Protein AF-A0A8T7GZ98-F1 (afdb_monomer_lite)

Foldseek 3Di:
DDDDDPPDPDDPDDDDDDLQQFQAWDDDDQWIWTQGPVRDTDIDGDDPVVVVSRVVNVVVVVCVVVVND

Secondary structure (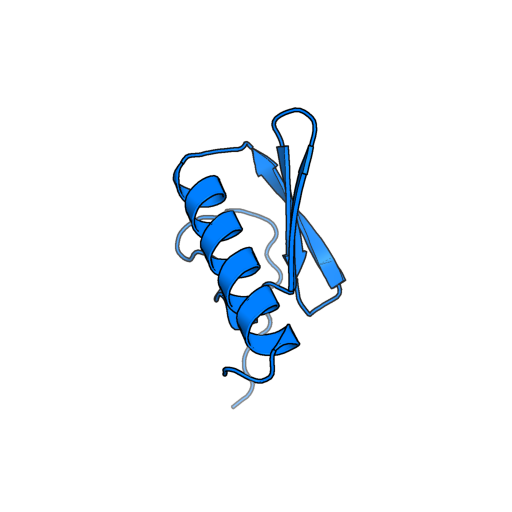DSSP, 8-state):
-PPP---------S-PPPGGGEEEEEEETTEEEEEETTS-EEEEE--HHHHHHHHHHHHHHHHHHTT--

Radius of gyration: 13.38 Å; chains: 1; bounding box: 32×40×25 Å

pLDDT: mean 78.59, std 21.56, range [32.12, 95.62]

Structure (mmCIF, N/CA/C/O backbone):
data_AF-A0A8T7GZ98-F1
#
_entry.id   AF-A0A8T7GZ98-F1
#
loop_
_atom_site.group_PDB
_atom_site.id
_atom_site.type_symbol
_atom_site.label_atom_id
_atom_site.label_alt_id
_atom_site.label_comp_id
_atom_site.label_asym_id
_atom_site.label_entity_id
_atom_site.label_seq_id
_atom_site.pdbx_PDB_ins_code
_atom_site.Cartn_x
_atom_site.Cartn_y
_atom_site.Cartn_z
_atom_site.occupancy
_atom_site.B_iso_or_equiv
_atom_site.auth_seq_id
_atom_site.auth_comp_id
_atom_site.auth_asym_id
_atom_site.auth_atom_id
_atom_site.pdbx_PDB_model_num
ATOM 1 N N . MET A 1 1 ? -0.990 -30.452 -9.923 1.00 36.72 1 MET A N 1
ATOM 2 C CA . MET A 1 1 ? -1.301 -29.916 -8.583 1.00 36.72 1 MET A CA 1
ATOM 3 C C . MET A 1 1 ? -1.633 -28.449 -8.779 1.00 36.72 1 MET A C 1
ATOM 5 O O . MET A 1 1 ? -0.754 -27.715 -9.207 1.00 36.72 1 MET A O 1
ATOM 9 N N . SER A 1 2 ? -2.899 -28.064 -8.620 1.00 32.12 2 SER A N 1
ATOM 10 C CA . SER A 1 2 ? -3.347 -26.675 -8.794 1.00 32.12 2 SER A CA 1
ATOM 11 C C . SER A 1 2 ? -3.313 -25.956 -7.445 1.00 32.12 2 SER A C 1
ATOM 13 O O . SER A 1 2 ? -3.759 -26.556 -6.469 1.00 32.12 2 SER A O 1
ATOM 15 N N . PRO A 1 3 ? -2.820 -24.709 -7.354 1.00 46.22 3 PRO A N 1
ATOM 16 C CA . PRO A 1 3 ? -2.992 -23.907 -6.153 1.00 46.22 3 PRO A CA 1
ATOM 17 C C . PRO A 1 3 ? -4.447 -23.429 -6.097 1.00 46.22 3 PRO A C 1
ATOM 19 O O . PRO A 1 3 ? -4.935 -22.764 -7.012 1.00 46.22 3 PRO A O 1
ATOM 22 N N . GLU A 1 4 ? -5.160 -23.830 -5.050 1.00 43.97 4 GLU A N 1
ATOM 23 C CA . GLU A 1 4 ? -6.538 -23.415 -4.812 1.00 43.97 4 GLU A CA 1
ATOM 24 C C . GLU A 1 4 ? -6.581 -21.921 -4.461 1.00 43.97 4 GLU A C 1
ATOM 26 O O . GLU A 1 4 ? -5.928 -21.458 -3.524 1.00 43.97 4 GLU A O 1
ATOM 31 N N . LEU A 1 5 ? -7.355 -21.163 -5.245 1.00 38.31 5 LEU A N 1
ATOM 32 C CA . LEU A 1 5 ? -7.766 -19.801 -4.927 1.00 38.31 5 LEU A CA 1
ATOM 33 C C . LEU A 1 5 ? -8.617 -19.818 -3.650 1.00 38.31 5 LEU A C 1
ATOM 35 O O . LEU A 1 5 ? -9.774 -20.235 -3.676 1.00 38.31 5 LEU A O 1
ATOM 39 N N . PHE A 1 6 ? -8.087 -19.276 -2.558 1.00 44.47 6 PHE A N 1
ATOM 40 C CA . PHE A 1 6 ? -8.883 -18.926 -1.386 1.00 44.47 6 PHE A CA 1
ATOM 41 C C . PHE A 1 6 ? -9.378 -17.482 -1.513 1.00 44.47 6 PHE A C 1
ATOM 43 O O . PHE A 1 6 ? -8.771 -16.550 -0.992 1.00 44.47 6 PHE A O 1
ATOM 50 N N . ILE A 1 7 ? -10.509 -17.286 -2.197 1.00 50.28 7 ILE A N 1
ATOM 51 C CA . ILE A 1 7 ? -11.302 -16.057 -2.056 1.00 50.28 7 ILE A CA 1
ATOM 52 C C . ILE A 1 7 ? -12.283 -16.291 -0.905 1.00 50.28 7 ILE A C 1
ATOM 54 O O . ILE A 1 7 ? -13.406 -16.757 -1.086 1.00 50.28 7 ILE A O 1
ATOM 58 N N . GLY A 1 8 ? -11.818 -15.998 0.309 1.00 33.12 8 GLY A N 1
ATOM 59 C CA . GLY A 1 8 ? -12.612 -15.987 1.532 1.00 33.12 8 GLY A CA 1
ATOM 60 C C . GLY A 1 8 ? -12.502 -14.622 2.195 1.00 33.12 8 GLY A C 1
ATOM 61 O O . GLY A 1 8 ? -11.549 -14.336 2.909 1.00 33.12 8 GLY A O 1
ATOM 62 N N . HIS A 1 9 ? -13.480 -13.756 1.948 1.00 45.91 9 HIS A N 1
ATOM 63 C CA . HIS A 1 9 ? -13.576 -12.420 2.526 1.00 45.91 9 HIS A CA 1
ATOM 64 C C . HIS A 1 9 ? -13.905 -12.513 4.031 1.00 45.91 9 HIS A C 1
ATOM 66 O O . HIS A 1 9 ? -15.062 -12.390 4.418 1.00 45.91 9 HIS A O 1
ATOM 72 N N . LYS A 1 10 ? -12.912 -12.797 4.886 1.00 37.38 10 LYS A N 1
ATOM 73 C CA . LYS A 1 10 ? -12.954 -12.664 6.356 1.00 37.38 10 LYS A CA 1
ATOM 74 C C . LYS A 1 10 ? -11.541 -12.825 6.924 1.00 37.38 10 LYS A C 1
ATOM 76 O O . LYS A 1 10 ? -10.980 -13.908 6.877 1.00 37.38 10 LYS A O 1
ATOM 81 N N . GLY A 1 11 ? -11.024 -11.763 7.536 1.00 33.91 11 GLY A N 1
ATOM 82 C CA . GLY A 1 11 ? -9.826 -11.833 8.368 1.00 33.91 11 GLY A CA 1
ATOM 83 C C . GLY A 1 11 ? -8.552 -11.459 7.628 1.00 33.91 11 GLY A C 1
ATOM 84 O O . GLY A 1 11 ? -7.895 -12.285 7.016 1.00 33.91 11 GLY A O 1
ATOM 85 N N . LEU A 1 12 ? -8.136 -10.207 7.803 1.00 43.62 12 LEU A N 1
ATOM 86 C CA . LEU A 1 12 ? -6.720 -9.858 7.806 1.00 43.62 12 LEU A CA 1
ATOM 87 C C . LEU A 1 12 ? -6.114 -10.498 9.075 1.00 43.62 12 LEU A C 1
ATOM 89 O O . LEU A 1 12 ? -5.881 -9.817 10.071 1.00 43.62 12 LEU A O 1
ATOM 93 N N . GLN A 1 13 ? -6.029 -11.828 9.105 1.00 39.12 13 GLN A N 1
ATOM 94 C CA . GLN A 1 13 ? -5.531 -12.619 10.222 1.00 39.12 13 GLN A CA 1
ATOM 95 C C . GLN A 1 13 ? -4.498 -13.594 9.651 1.00 39.12 13 GLN A C 1
ATOM 97 O O . GLN A 1 13 ? -4.829 -14.459 8.852 1.00 39.12 13 GLN A O 1
ATOM 102 N N . GLU A 1 14 ? -3.249 -13.349 10.056 1.00 43.44 14 GLU A N 1
ATOM 103 C CA . GLU A 1 14 ? -2.041 -14.155 9.825 1.00 43.44 14 GLU A CA 1
ATOM 104 C C . GLU A 1 14 ? -1.447 -14.134 8.413 1.00 43.44 14 GLU A C 1
ATOM 106 O O . GLU A 1 14 ? -1.484 -15.083 7.642 1.00 43.44 14 GLU A O 1
ATOM 111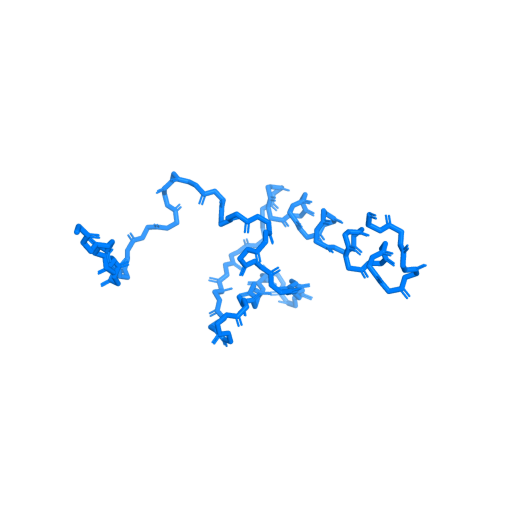 N N . GLY A 1 15 ? -0.811 -13.001 8.131 1.00 43.91 15 GLY A N 1
ATOM 112 C CA . GLY A 1 15 ? 0.029 -12.777 6.966 1.00 43.91 15 GLY A CA 1
ATOM 113 C C . GLY A 1 15 ? -0.190 -11.352 6.508 1.00 43.91 15 GLY A C 1
ATOM 114 O O . GLY A 1 15 ? -1.229 -11.036 5.933 1.00 43.91 15 GLY A O 1
ATOM 115 N N . ALA A 1 16 ? 0.756 -10.450 6.786 1.00 51.25 16 ALA A N 1
ATOM 116 C CA . ALA A 1 16 ? 0.817 -9.260 5.949 1.00 51.25 16 ALA A CA 1
ATOM 117 C C . ALA A 1 16 ? 0.895 -9.771 4.498 1.00 51.25 16 ALA A C 1
ATOM 119 O O . ALA A 1 16 ? 1.666 -10.709 4.272 1.00 51.25 16 ALA A O 1
ATOM 120 N N . PRO A 1 17 ? 0.086 -9.250 3.554 1.00 58.75 17 PRO A N 1
ATOM 121 C CA . PRO A 1 17 ? 0.240 -9.628 2.158 1.00 58.75 17 PRO A CA 1
ATOM 122 C C . PRO A 1 17 ? 1.715 -9.490 1.802 1.00 58.75 17 PRO A C 1
ATOM 124 O O . PRO A 1 17 ? 2.354 -8.523 2.239 1.00 58.75 17 PRO A O 1
ATOM 127 N N . ASP A 1 18 ? 2.247 -10.486 1.090 1.00 71.38 18 ASP A N 1
ATOM 128 C CA . ASP A 1 18 ? 3.634 -10.447 0.647 1.00 71.38 18 ASP A CA 1
ATOM 129 C C . ASP A 1 18 ? 3.887 -9.085 -0.005 1.00 71.38 18 ASP A C 1
ATOM 131 O O . ASP A 1 18 ? 3.011 -8.550 -0.694 1.00 71.38 18 ASP A O 1
ATOM 135 N N . LEU A 1 19 ? 5.043 -8.484 0.270 1.00 76.38 19 LEU A N 1
ATOM 136 C CA . LEU A 1 19 ? 5.359 -7.140 -0.205 1.00 76.38 19 LEU A CA 1
ATOM 137 C C . LEU A 1 19 ? 5.155 -7.065 -1.719 1.00 76.38 19 LEU A C 1
ATOM 139 O O . LEU A 1 19 ? 4.571 -6.096 -2.201 1.00 76.38 19 LEU A O 1
ATOM 143 N N . ASP A 1 20 ? 5.510 -8.129 -2.436 1.00 80.88 20 ASP A N 1
ATOM 144 C CA . ASP A 1 20 ? 5.363 -8.267 -3.886 1.00 80.88 20 ASP A CA 1
ATOM 145 C C . ASP A 1 20 ? 3.910 -8.337 -4.371 1.00 80.88 20 ASP A C 1
ATOM 147 O O . ASP A 1 20 ? 3.616 -7.937 -5.495 1.00 80.88 20 ASP A O 1
ATOM 151 N N . ALA A 1 21 ? 2.968 -8.755 -3.522 1.00 88.19 21 ALA A N 1
ATOM 152 C CA . ALA A 1 21 ? 1.541 -8.713 -3.833 1.00 88.19 21 ALA A CA 1
ATOM 153 C C . ALA A 1 21 ? 0.955 -7.294 -3.723 1.00 88.19 21 ALA A C 1
ATOM 155 O O . ALA A 1 21 ? -0.134 -7.031 -4.241 1.00 88.19 21 ALA A O 1
ATOM 156 N N . ILE A 1 22 ? 1.658 -6.368 -3.063 1.00 93.25 22 ILE A N 1
ATOM 157 C CA . ILE A 1 22 ? 1.231 -4.982 -2.874 1.00 93.25 22 ILE A CA 1
ATOM 158 C C . ILE A 1 22 ? 1.848 -4.110 -3.963 1.00 93.25 22 ILE A C 1
ATOM 160 O O . ILE A 1 22 ? 3.068 -4.009 -4.079 1.00 93.25 22 ILE A O 1
ATOM 164 N N . LYS A 1 23 ? 1.011 -3.400 -4.714 1.00 93.75 23 LYS A N 1
ATOM 165 C CA . LYS A 1 23 ? 1.437 -2.407 -5.701 1.00 93.75 23 LYS A CA 1
ATOM 166 C C . LYS A 1 23 ? 1.765 -1.069 -5.039 1.00 93.75 23 LYS A C 1
ATOM 168 O O . LYS A 1 23 ? 2.881 -0.565 -5.184 1.00 93.75 23 LYS A O 1
ATOM 173 N N . ASP A 1 24 ? 0.820 -0.506 -4.289 1.00 95.19 24 ASP A N 1
ATOM 174 C CA . ASP A 1 24 ? 1.025 0.741 -3.549 1.00 95.19 24 ASP A CA 1
ATOM 175 C C . ASP A 1 24 ? 0.134 0.835 -2.300 1.00 95.19 24 ASP A C 1
ATOM 177 O O . ASP A 1 24 ? -0.820 0.077 -2.120 1.00 95.19 24 ASP A O 1
ATOM 181 N N . ILE A 1 25 ? 0.456 1.774 -1.407 1.00 95.12 25 ILE A N 1
ATOM 182 C CA . ILE A 1 25 ? -0.361 2.105 -0.238 1.00 95.12 25 ILE A CA 1
ATOM 183 C C . ILE A 1 25 ? -0.607 3.615 -0.187 1.00 95.12 25 ILE A C 1
ATOM 185 O O . ILE A 1 25 ? 0.330 4.421 -0.194 1.00 95.12 25 ILE A O 1
ATOM 189 N N . HIS A 1 26 ? -1.878 3.993 -0.045 1.00 94.38 26 HIS A N 1
ATOM 190 C CA . HIS A 1 26 ? -2.324 5.369 0.159 1.00 94.38 26 HIS A CA 1
ATOM 191 C C . HIS A 1 26 ? -2.934 5.541 1.548 1.00 94.38 26 HIS A C 1
ATOM 193 O O . HIS A 1 26 ? -3.727 4.719 2.004 1.00 94.38 26 HIS A O 1
ATOM 199 N N . ILE A 1 27 ? -2.599 6.640 2.221 1.00 93.06 27 ILE A N 1
ATOM 200 C CA . ILE A 1 27 ? -3.161 6.991 3.525 1.00 93.06 27 ILE A CA 1
ATOM 201 C C . ILE A 1 27 ? -4.027 8.237 3.360 1.00 93.06 27 ILE A C 1
ATOM 203 O O . ILE A 1 27 ? -3.541 9.279 2.930 1.00 93.06 27 ILE A O 1
ATOM 207 N N . HIS A 1 28 ? -5.306 8.138 3.719 1.00 92.69 28 HIS A N 1
ATOM 208 C CA . HIS A 1 28 ? -6.250 9.248 3.620 1.00 92.69 28 HIS A CA 1
ATOM 209 C C . HIS A 1 28 ? -7.299 9.191 4.736 1.00 92.69 28 HIS A C 1
ATOM 211 O O . HIS A 1 28 ? -7.901 8.143 4.980 1.00 92.69 28 HIS A O 1
ATOM 217 N N . HIS A 1 29 ? -7.531 10.323 5.412 1.00 89.00 29 HIS A N 1
ATOM 218 C CA . HIS A 1 29 ? -8.528 10.483 6.486 1.00 89.00 29 HIS A CA 1
ATOM 219 C C . HIS A 1 29 ? -8.522 9.338 7.527 1.00 89.00 29 HIS A C 1
ATOM 221 O O . HIS A 1 29 ? -9.557 8.743 7.828 1.00 89.00 29 HIS A O 1
ATOM 227 N N . GLY A 1 30 ? -7.346 8.975 8.053 1.00 88.75 30 GLY A N 1
ATOM 228 C CA . GLY A 1 30 ? -7.230 7.947 9.099 1.00 88.75 30 GLY A CA 1
ATOM 229 C C . GLY A 1 30 ? -7.378 6.496 8.614 1.00 88.75 30 GLY A C 1
ATOM 230 O O . GLY A 1 30 ? -7.401 5.571 9.430 1.00 88.75 30 GLY A O 1
ATOM 231 N N . LYS A 1 31 ? -7.468 6.275 7.298 1.00 93.44 31 LYS A N 1
ATOM 232 C CA . LYS A 1 31 ? -7.560 4.951 6.675 1.00 93.44 31 LYS A CA 1
ATOM 233 C C . LYS A 1 31 ? -6.394 4.723 5.723 1.00 93.44 31 LYS A C 1
ATOM 235 O O . LYS A 1 31 ? -5.893 5.667 5.115 1.00 93.44 31 LYS A O 1
ATOM 240 N N . ALA A 1 32 ? -5.987 3.469 5.607 1.00 94.50 32 ALA A N 1
ATOM 241 C CA . ALA A 1 32 ? -5.046 3.013 4.601 1.00 94.50 32 ALA A CA 1
ATOM 242 C C . ALA A 1 32 ? -5.793 2.247 3.507 1.00 94.50 32 ALA A C 1
ATOM 244 O O . ALA A 1 32 ? -6.725 1.487 3.789 1.00 94.50 32 ALA A O 1
ATOM 245 N N . TYR A 1 33 ? -5.368 2.472 2.274 1.00 95.62 33 TYR A N 1
ATOM 246 C CA . TYR A 1 33 ? -5.852 1.838 1.060 1.00 95.62 33 TYR A CA 1
ATOM 247 C C . TYR A 1 33 ? -4.654 1.123 0.451 1.00 95.62 33 TYR A C 1
ATOM 249 O O . TYR A 1 33 ? -3.702 1.776 0.031 1.00 95.62 33 TYR A O 1
ATOM 257 N N . ILE A 1 34 ? -4.672 -0.202 0.498 1.00 94.62 34 ILE A N 1
ATOM 258 C CA . ILE A 1 34 ? -3.604 -1.068 0.007 1.00 94.62 34 ILE A CA 1
ATOM 259 C C . ILE A 1 34 ? -4.055 -1.559 -1.363 1.00 94.62 34 ILE A C 1
ATOM 261 O O . ILE A 1 34 ? -5.012 -2.325 -1.451 1.00 94.62 34 ILE A O 1
ATOM 265 N N . GLU A 1 35 ? -3.407 -1.073 -2.413 1.00 95.25 35 GLU A N 1
ATOM 266 C CA . GLU A 1 35 ? -3.629 -1.524 -3.782 1.00 95.25 35 GLU A CA 1
ATOM 267 C C . GLU A 1 35 ? -2.758 -2.755 -4.030 1.00 95.25 35 GLU A C 1
ATOM 269 O O . GLU A 1 35 ? -1.536 -2.706 -3.871 1.00 95.25 35 GLU A O 1
ATOM 274 N N . LEU A 1 36 ? -3.381 -3.866 -4.403 1.00 94.06 36 LEU A N 1
ATOM 275 C CA . LEU A 1 36 ? -2.686 -5.087 -4.782 1.00 94.06 36 LEU A CA 1
ATOM 276 C C . LEU A 1 36 ? -2.293 -5.052 -6.260 1.00 94.06 36 LEU A C 1
ATOM 278 O O . LEU A 1 36 ? -2.881 -4.331 -7.066 1.00 94.06 36 LEU A O 1
ATOM 282 N N . VAL A 1 37 ? -1.329 -5.884 -6.647 1.00 91.62 37 VAL A N 1
ATOM 283 C CA . VAL A 1 37 ? -0.931 -6.060 -8.057 1.00 91.62 37 VAL A CA 1
ATOM 284 C C . VAL A 1 37 ? -2.074 -6.574 -8.940 1.00 91.62 37 VAL A C 1
ATOM 286 O O . VAL A 1 37 ? -2.082 -6.324 -10.142 1.00 91.62 37 VAL A O 1
ATOM 289 N N . THR A 1 38 ? -3.073 -7.230 -8.342 1.00 92.25 38 THR A N 1
ATOM 290 C CA . THR A 1 38 ? -4.314 -7.660 -9.005 1.00 92.25 38 THR A CA 1
ATOM 291 C C . THR A 1 38 ? -5.260 -6.500 -9.337 1.00 92.25 38 THR A C 1
ATOM 293 O O . THR A 1 38 ? -6.229 -6.698 -10.065 1.00 92.25 38 THR A O 1
ATOM 296 N N . GLY A 1 39 ? -5.010 -5.299 -8.803 1.00 90.50 39 GLY A N 1
ATOM 297 C CA . GLY A 1 39 ? -5.903 -4.140 -8.883 1.00 90.50 39 GLY A CA 1
ATOM 298 C C . GLY A 1 39 ? -6.966 -4.089 -7.779 1.00 90.50 39 GLY A C 1
ATOM 299 O O . GLY A 1 39 ? -7.725 -3.124 -7.707 1.00 90.50 39 GLY A O 1
ATOM 300 N N . GLU A 1 40 ? -7.028 -5.093 -6.899 1.00 92.31 40 GLU A N 1
ATOM 301 C CA . GLU A 1 40 ? -7.903 -5.062 -5.725 1.00 92.31 40 GLU A CA 1
ATOM 302 C C . GLU A 1 40 ? -7.416 -4.024 -4.703 1.00 92.31 40 GLU A C 1
ATOM 304 O O . GLU A 1 40 ? -6.214 -3.849 -4.495 1.00 92.31 40 GLU A O 1
ATOM 309 N N . ILE A 1 41 ? -8.356 -3.352 -4.031 1.00 93.12 41 ILE A N 1
ATOM 310 C CA . ILE A 1 41 ? -8.050 -2.375 -2.983 1.00 93.12 41 ILE A CA 1
ATOM 311 C C . ILE A 1 41 ? -8.567 -2.876 -1.636 1.00 93.12 41 ILE A C 1
ATOM 313 O O . ILE A 1 41 ? -9.772 -2.897 -1.378 1.00 93.12 41 ILE A O 1
ATOM 317 N N . ILE A 1 42 ? -7.640 -3.177 -0.728 1.00 91.75 42 ILE A N 1
ATOM 318 C CA . ILE A 1 42 ? -7.948 -3.506 0.662 1.00 91.75 42 ILE A CA 1
ATOM 319 C C . ILE A 1 42 ? -7.958 -2.219 1.483 1.00 91.75 42 ILE A C 1
ATOM 321 O O . ILE A 1 42 ? -6.976 -1.478 1.555 1.00 91.75 42 ILE A O 1
ATOM 325 N N . LYS A 1 43 ? -9.075 -1.961 2.161 1.00 93.56 43 LYS A N 1
ATOM 326 C CA . LYS A 1 43 ? -9.240 -0.800 3.036 1.00 93.56 43 LYS A CA 1
ATOM 327 C C . LYS A 1 43 ? -9.128 -1.207 4.497 1.00 93.56 43 LYS A C 1
ATOM 329 O O . LYS A 1 43 ? -9.889 -2.044 4.972 1.00 93.56 43 LYS A O 1
ATOM 334 N N . THR A 1 44 ? -8.244 -0.549 5.239 1.00 92.00 44 THR A N 1
ATOM 335 C CA . THR A 1 44 ? -8.041 -0.827 6.666 1.00 92.00 44 THR A CA 1
ATOM 336 C C . THR A 1 44 ? -7.815 0.446 7.485 1.00 92.00 44 THR A C 1
ATOM 338 O O . THR A 1 44 ? -7.624 1.541 6.949 1.00 92.00 44 THR A O 1
ATOM 341 N N . ARG A 1 45 ? -7.891 0.330 8.814 1.00 92.75 45 ARG A N 1
ATOM 342 C CA . ARG A 1 45 ? -7.526 1.415 9.736 1.00 92.75 45 ARG A CA 1
ATOM 343 C C . ARG A 1 45 ? -6.008 1.548 9.795 1.00 92.75 45 ARG A C 1
ATOM 345 O O . ARG A 1 45 ? -5.287 0.561 9.681 1.00 92.75 45 ARG A O 1
ATOM 352 N N . ILE A 1 46 ? -5.525 2.765 10.018 1.00 90.50 46 IL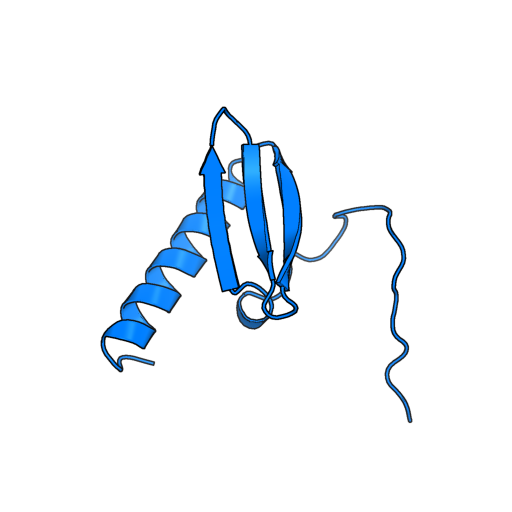E A N 1
ATOM 353 C CA . ILE A 1 46 ? -4.092 2.977 10.219 1.00 90.50 46 ILE A CA 1
ATOM 354 C C . ILE A 1 46 ? -3.689 2.406 11.582 1.00 90.50 46 ILE A C 1
ATOM 356 O O . ILE A 1 46 ? -4.192 2.837 12.617 1.00 90.50 46 ILE A O 1
ATOM 360 N N . SER A 1 47 ? -2.741 1.477 11.568 1.00 90.44 47 SER A N 1
ATOM 361 C CA . SER A 1 47 ? -2.029 0.969 12.743 1.00 90.44 47 SER A CA 1
ATOM 362 C C . SER A 1 47 ? -0.518 1.136 12.547 1.00 90.44 47 SER A C 1
ATOM 364 O O . SER A 1 47 ? -0.069 1.472 11.448 1.00 90.44 47 SER A O 1
ATOM 366 N N . SER A 1 48 ? 0.281 0.904 13.591 1.00 89.50 48 SER A N 1
ATOM 367 C CA . SER A 1 48 ? 1.749 0.955 13.490 1.00 89.50 48 SER A CA 1
ATOM 368 C C . SER A 1 48 ? 2.286 0.000 12.418 1.00 89.50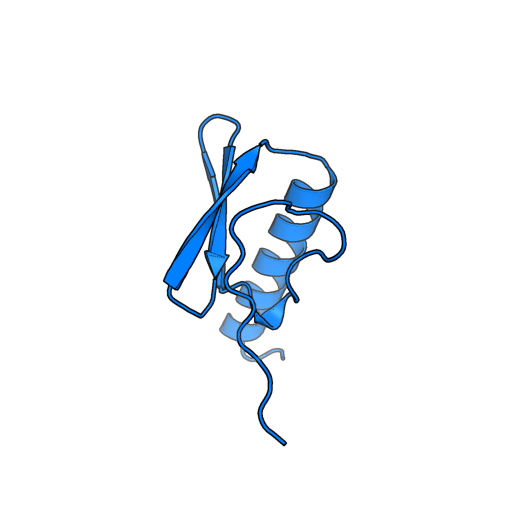 48 SER A C 1
ATOM 370 O O . SER A 1 48 ? 3.090 0.419 11.590 1.00 89.50 48 SER A O 1
ATOM 372 N N . ASN A 1 49 ? 1.748 -1.221 12.337 1.00 89.81 49 ASN A N 1
ATOM 373 C CA . ASN A 1 49 ? 2.144 -2.212 11.328 1.00 89.81 49 ASN A CA 1
ATOM 374 C C . ASN A 1 49 ? 1.839 -1.733 9.900 1.00 89.81 49 ASN A C 1
ATOM 376 O O . ASN A 1 49 ? 2.649 -1.900 8.995 1.00 89.81 49 ASN A O 1
ATOM 380 N N . ILE A 1 50 ? 0.688 -1.084 9.695 1.00 90.88 50 ILE A N 1
ATOM 381 C CA . ILE A 1 50 ? 0.310 -0.533 8.386 1.00 90.88 50 ILE A CA 1
ATOM 382 C C . ILE A 1 50 ? 1.197 0.656 7.998 1.00 90.88 50 ILE A C 1
ATOM 384 O O . ILE A 1 50 ? 1.528 0.815 6.826 1.00 90.88 50 ILE A O 1
ATOM 388 N N . LYS A 1 51 ? 1.622 1.479 8.966 1.00 90.75 51 LYS A N 1
ATOM 389 C CA . LYS A 1 51 ? 2.590 2.559 8.716 1.00 90.75 51 LYS A CA 1
ATOM 390 C C . LYS A 1 51 ? 3.960 2.010 8.322 1.00 90.75 51 LYS A C 1
ATOM 392 O O . LYS A 1 51 ? 4.589 2.553 7.420 1.00 90.75 51 LYS A O 1
ATOM 397 N N . GLU A 1 52 ? 4.417 0.951 8.981 1.00 92.94 52 GLU A N 1
ATOM 398 C CA . GLU A 1 52 ? 5.672 0.288 8.624 1.00 92.94 52 GLU A CA 1
ATOM 399 C C . GLU A 1 52 ? 5.596 -0.302 7.210 1.00 92.94 52 GLU A C 1
ATOM 401 O O . GLU A 1 52 ? 6.474 -0.052 6.384 1.00 92.94 52 GLU A O 1
ATOM 406 N N . LEU A 1 53 ? 4.506 -1.010 6.901 1.00 91.31 53 LEU A N 1
ATOM 407 C CA . LEU A 1 53 ? 4.260 -1.581 5.579 1.00 91.31 53 LEU A CA 1
ATOM 408 C C . LEU A 1 53 ? 4.218 -0.502 4.488 1.00 91.31 53 LEU A C 1
ATOM 410 O O . LEU A 1 53 ? 4.848 -0.664 3.447 1.00 91.31 53 LEU A O 1
ATOM 414 N N . TYR A 1 54 ? 3.553 0.627 4.754 1.00 93.62 54 TYR A N 1
ATOM 415 C CA . TYR A 1 54 ? 3.553 1.794 3.870 1.00 93.62 54 TYR A CA 1
ATOM 416 C C . TYR A 1 54 ? 4.978 2.236 3.522 1.00 93.62 54 TYR A C 1
ATOM 418 O O . TYR A 1 54 ? 5.306 2.386 2.346 1.00 93.62 54 TYR A O 1
ATOM 426 N N . TRP A 1 55 ? 5.852 2.398 4.518 1.00 94.62 55 TRP A N 1
ATOM 427 C CA . TRP A 1 55 ? 7.227 2.828 4.265 1.00 94.62 55 TRP A CA 1
ATOM 428 C C . TRP A 1 55 ? 8.036 1.796 3.486 1.00 94.62 55 TRP A C 1
ATOM 430 O O . TRP A 1 55 ? 8.752 2.181 2.562 1.00 94.62 55 TRP A O 1
ATOM 440 N N . LYS A 1 56 ? 7.886 0.502 3.794 1.00 94.00 56 LYS A N 1
ATOM 441 C CA . LYS A 1 56 ? 8.543 -0.575 3.036 1.00 94.00 56 LYS A CA 1
ATOM 442 C C . LYS A 1 56 ? 8.150 -0.536 1.558 1.00 94.00 56 LYS A C 1
ATOM 444 O O . LYS A 1 56 ? 9.029 -0.529 0.699 1.00 94.00 56 LYS A O 1
ATOM 449 N N . VAL A 1 57 ? 6.854 -0.403 1.266 1.00 93.75 57 VAL A N 1
ATOM 450 C CA . VAL A 1 57 ? 6.333 -0.293 -0.107 1.00 93.75 57 VAL A CA 1
ATOM 451 C C . VAL A 1 57 ? 6.866 0.960 -0.807 1.00 93.75 57 VAL A C 1
ATOM 453 O O . VAL A 1 57 ? 7.345 0.874 -1.937 1.00 93.75 57 VAL A O 1
ATOM 456 N N . LYS A 1 58 ? 6.869 2.124 -0.141 1.00 94.00 58 LYS A N 1
ATOM 457 C CA . LYS A 1 58 ? 7.398 3.367 -0.733 1.00 94.00 58 LYS A CA 1
ATOM 458 C C . LYS A 1 58 ? 8.893 3.290 -1.031 1.00 94.00 58 LYS A C 1
ATOM 460 O O . LYS A 1 58 ? 9.319 3.774 -2.078 1.00 94.00 58 LYS A O 1
ATOM 465 N N . ILE A 1 59 ? 9.686 2.683 -0.148 1.00 93.69 59 ILE A N 1
ATOM 466 C CA . ILE A 1 59 ? 11.126 2.500 -0.364 1.00 93.69 59 ILE A CA 1
ATOM 467 C C . ILE A 1 59 ? 11.372 1.558 -1.541 1.00 93.69 59 ILE A C 1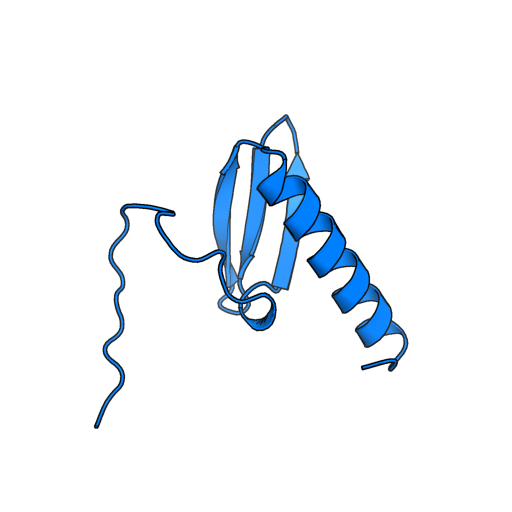
ATOM 469 O O . ILE A 1 59 ? 12.137 1.923 -2.431 1.00 93.69 59 ILE A O 1
ATOM 473 N N . ARG A 1 60 ? 10.702 0.399 -1.586 1.00 91.75 60 ARG A N 1
ATOM 474 C CA . ARG A 1 60 ? 10.803 -0.542 -2.712 1.00 91.75 60 ARG A CA 1
ATOM 475 C C . ARG A 1 60 ? 10.447 0.141 -4.033 1.00 91.75 60 ARG A C 1
ATOM 477 O O . ARG A 1 60 ? 11.258 0.149 -4.949 1.00 91.75 60 ARG A O 1
ATOM 484 N N . ASN A 1 61 ? 9.288 0.800 -4.103 1.00 90.19 61 ASN A N 1
ATOM 485 C CA . ASN A 1 61 ? 8.836 1.476 -5.323 1.00 90.19 61 ASN A CA 1
ATOM 486 C C . ASN A 1 61 ? 9.822 2.564 -5.772 1.00 90.19 61 ASN A C 1
ATOM 488 O O . ASN A 1 61 ? 10.054 2.738 -6.966 1.00 90.19 61 ASN A O 1
ATOM 492 N N . ARG A 1 62 ? 10.442 3.274 -4.820 1.00 92.00 62 ARG A N 1
ATOM 493 C CA . ARG A 1 62 ? 11.490 4.251 -5.117 1.00 92.00 62 ARG A CA 1
ATOM 494 C C . ARG A 1 62 ? 12.739 3.578 -5.684 1.00 92.00 62 ARG A C 1
ATOM 496 O O . ARG A 1 62 ? 13.257 4.064 -6.677 1.00 92.00 62 ARG A O 1
ATOM 503 N N . ARG A 1 63 ? 13.218 2.485 -5.082 1.00 92.25 63 ARG A N 1
ATOM 504 C CA . ARG A 1 63 ? 14.385 1.733 -5.581 1.00 92.25 63 ARG A CA 1
ATOM 505 C C . ARG A 1 63 ? 14.155 1.221 -7.001 1.00 92.25 63 ARG A C 1
ATOM 507 O O . ARG A 1 63 ? 14.992 1.489 -7.857 1.00 92.25 63 ARG A O 1
ATOM 514 N N . HIS A 1 64 ? 12.997 0.620 -7.260 1.00 87.44 64 HIS A N 1
ATOM 515 C CA . HIS A 1 64 ? 12.616 0.144 -8.589 1.00 87.44 64 HIS A CA 1
ATOM 516 C C . HIS A 1 64 ? 12.578 1.279 -9.621 1.00 87.44 64 HIS A C 1
ATOM 518 O O . HIS A 1 64 ? 13.124 1.149 -10.712 1.00 87.44 64 HIS A O 1
ATOM 524 N N . ALA A 1 65 ? 12.036 2.449 -9.257 1.00 88.56 65 ALA A N 1
ATOM 525 C CA . ALA A 1 65 ? 12.024 3.623 -10.136 1.00 88.56 65 ALA A CA 1
ATOM 526 C C . ALA A 1 65 ? 13.430 4.142 -10.501 1.00 88.56 65 ALA A C 1
ATOM 528 O O . ALA A 1 65 ? 13.590 4.798 -11.527 1.00 88.56 65 ALA A O 1
ATOM 529 N N . PHE A 1 66 ? 14.442 3.850 -9.681 1.00 91.19 66 PHE A N 1
ATOM 530 C CA . PHE A 1 66 ? 15.845 4.166 -9.959 1.00 91.19 66 PHE A CA 1
ATOM 531 C C . PHE A 1 66 ? 16.634 2.983 -10.551 1.00 91.19 66 PHE A C 1
ATOM 533 O O . PHE A 1 66 ? 17.836 3.123 -10.761 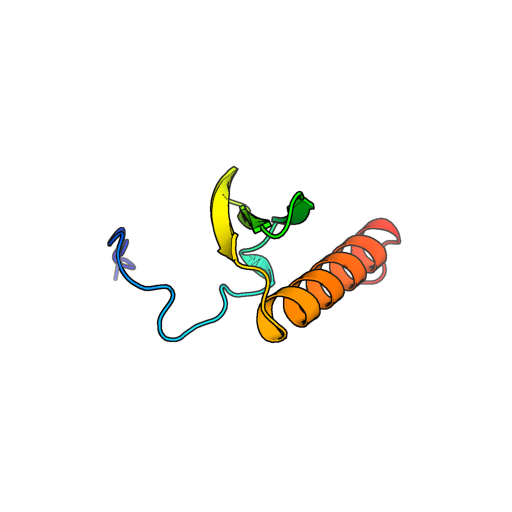1.00 91.19 66 PHE A O 1
ATOM 540 N N . GLY A 1 67 ? 15.997 1.834 -10.814 1.00 84.81 67 GLY A N 1
ATOM 541 C CA . GLY A 1 67 ? 16.671 0.624 -11.298 1.00 84.81 67 GLY A CA 1
ATOM 542 C C . GLY A 1 67 ? 17.628 0.000 -10.274 1.00 84.81 67 GLY A C 1
ATOM 543 O O . GLY A 1 67 ? 18.650 -0.556 -10.659 1.00 84.81 67 GLY A O 1
ATOM 544 N N . LEU A 1 68 ? 17.333 0.153 -8.978 1.00 79.62 68 LEU A N 1
ATOM 545 C CA . LEU A 1 68 ? 18.174 -0.280 -7.851 1.00 79.62 68 LEU A CA 1
ATOM 546 C C . LEU A 1 68 ? 17.662 -1.565 -7.168 1.00 79.62 68 LEU A C 1
ATOM 548 O O . LEU A 1 68 ? 17.882 -1.732 -5.959 1.00 79.62 68 LEU A O 1
ATOM 552 N N . ASP A 1 69 ? 16.930 -2.413 -7.891 1.00 63.03 69 ASP A N 1
ATOM 553 C CA . ASP A 1 69 ? 16.497 -3.730 -7.394 1.00 63.03 69 ASP A CA 1
ATOM 554 C C . ASP A 1 69 ? 17.643 -4.746 -7.364 1.00 63.03 69 ASP A C 1
ATOM 556 O O . ASP A 1 69 ? 18.401 -4.827 -8.358 1.00 63.03 69 ASP A O 1
#

Sequence (69 aa):
MSPELFIGHKGLQEGAPDLDAIKDIHIHHGKAYIELVTGEIIKTRISSNIKELYWKVKIRNRRHAFGLD